Protein AF-A0A672PHJ3-F1 (afdb_monomer_lite)

Foldseek 3Di:
DVVVVVVVVVVVVVVVVVVVVVVVVVVVVLVVVLVVDDPVVNVVCVPPVVVVVCVVPPDPDPPDPPFDDDDDDFAKDKDWDDDPPDDIDIDIDGADVPDDDGDDDDD

Organism: Sinocyclocheilus grahami (NCBI:txid75366)

pLDDT: mean 78.64, std 16.22, range [41.78, 96.94]

Secondary structure (DSSP, 8-state):
-HHHHHHHHHHHHHHHHHHHHHHHHHHHHHHHHHHHS-HHHHHHIIIIIHHHHHTTS------S--PPP----SEEEEEEE--TTS--EEEEEEE-TT---------

Sequence (107 aa):
NFDIFHSDLDHAFSKIVEYMSETTRQCKKFYETMNLAQPSEREHICCYHSQQMLRTADQKQNVKSEDFLTDVSPGTYSITAAMQDTKPQSKTVCINVGESMSLAFKL

Structure (mmCIF, N/CA/C/O backbone):
data_AF-A0A672PHJ3-F1
#
_entry.id   AF-A0A672PHJ3-F1
#
loop_
_atom_site.group_PDB
_atom_site.id
_atom_site.type_symbol
_atom_site.label_atom_id
_atom_site.label_alt_id
_atom_site.label_comp_id
_atom_site.label_asym_id
_atom_site.label_entity_id
_atom_site.label_seq_id
_atom_site.pdbx_PDB_ins_code
_atom_site.Cartn_x
_atom_site.Cartn_y
_atom_site.Cartn_z
_atom_site.occupancy
_atom_site.B_iso_or_equiv
_atom_site.auth_seq_id
_atom_site.auth_comp_id
_atom_site.auth_asym_id
_atom_site.auth_atom_id
_atom_site.pdbx_PDB_model_num
ATOM 1 N N . ASN A 1 1 ? 20.599 -6.426 -43.627 1.00 54.47 1 ASN A N 1
ATOM 2 C CA . ASN A 1 1 ? 20.574 -6.984 -42.256 1.00 54.47 1 ASN A CA 1
ATOM 3 C C . ASN A 1 1 ? 21.006 -5.940 -41.216 1.00 54.47 1 ASN A C 1
ATOM 5 O O . ASN A 1 1 ? 20.327 -5.812 -40.218 1.00 54.47 1 ASN A O 1
ATOM 9 N N . PHE A 1 2 ? 22.025 -5.106 -41.480 1.00 57.69 2 PHE A N 1
ATOM 10 C CA . PHE A 1 2 ? 22.453 -3.999 -40.590 1.00 57.69 2 PHE A CA 1
ATOM 11 C C . PHE A 1 2 ? 21.386 -2.905 -40.333 1.00 57.69 2 PHE A C 1
ATOM 13 O O . PHE A 1 2 ? 21.311 -2.351 -39.244 1.00 57.69 2 PHE A O 1
ATOM 20 N N . ASP A 1 3 ? 20.531 -2.641 -41.323 1.00 60.62 3 ASP A N 1
ATOM 21 C CA . ASP A 1 3 ? 19.518 -1.567 -41.316 1.00 60.62 3 ASP A CA 1
ATOM 22 C C . ASP A 1 3 ? 18.351 -1.806 -40.325 1.00 60.62 3 ASP A C 1
ATOM 24 O O . ASP A 1 3 ? 17.757 -0.884 -39.767 1.00 60.62 3 ASP A O 1
ATOM 28 N N . ILE A 1 4 ? 18.052 -3.081 -40.048 1.00 60.78 4 ILE A N 1
ATOM 29 C CA . ILE A 1 4 ? 16.944 -3.494 -39.170 1.00 60.78 4 ILE A CA 1
ATOM 30 C C . ILE A 1 4 ? 17.322 -3.295 -37.694 1.00 60.78 4 ILE A C 1
ATOM 32 O O . ILE A 1 4 ? 16.502 -2.837 -36.906 1.00 60.78 4 ILE A O 1
ATOM 36 N N . PHE A 1 5 ? 18.578 -3.576 -37.331 1.00 63.50 5 PHE A N 1
ATOM 37 C CA . PHE A 1 5 ? 19.083 -3.375 -35.968 1.00 63.50 5 PHE A CA 1
ATOM 38 C C . PHE A 1 5 ? 19.183 -1.894 -35.591 1.00 63.50 5 PHE A C 1
ATOM 40 O O . PHE A 1 5 ? 18.931 -1.539 -34.444 1.00 63.50 5 PHE A O 1
ATOM 47 N N . HIS A 1 6 ? 19.524 -1.027 -36.548 1.00 68.19 6 HIS A N 1
ATOM 48 C CA . HIS A 1 6 ? 19.582 0.417 -36.314 1.00 68.19 6 HIS A CA 1
ATOM 49 C C . HIS A 1 6 ? 18.185 1.003 -36.073 1.00 68.19 6 HIS A C 1
ATOM 51 O O . HIS A 1 6 ? 17.991 1.777 -35.142 1.00 68.19 6 HIS A O 1
ATOM 57 N N . SER A 1 7 ? 17.200 0.544 -36.851 1.00 72.62 7 SER A N 1
ATOM 58 C CA . SER A 1 7 ? 15.798 0.948 -36.703 1.00 72.62 7 SER A CA 1
ATOM 59 C C . SER A 1 7 ? 15.199 0.534 -35.349 1.00 72.62 7 SER A C 1
ATOM 61 O O . SER A 1 7 ? 14.422 1.283 -34.762 1.00 72.62 7 SER A O 1
ATOM 63 N N . ASP A 1 8 ? 15.573 -0.641 -34.836 1.00 84.12 8 ASP A N 1
ATOM 64 C CA . ASP A 1 8 ? 15.139 -1.136 -33.521 1.00 84.12 8 ASP A CA 1
ATOM 65 C C . ASP A 1 8 ? 15.769 -0.337 -32.366 1.00 84.12 8 ASP A C 1
ATOM 67 O O . ASP A 1 8 ? 15.095 0.062 -31.415 1.00 84.12 8 ASP A O 1
ATOM 71 N N . LEU A 1 9 ? 17.058 -0.009 -32.492 1.00 88.75 9 LEU A N 1
ATOM 72 C CA . LEU A 1 9 ? 17.787 0.810 -31.526 1.00 88.75 9 LEU A CA 1
ATOM 73 C C . LEU A 1 9 ? 17.231 2.244 -31.456 1.00 88.75 9 LEU A C 1
ATOM 75 O O . LEU A 1 9 ? 16.968 2.759 -30.368 1.00 88.75 9 LEU A O 1
ATOM 79 N N . ASP A 1 10 ? 16.995 2.871 -32.610 1.00 90.00 10 ASP A N 1
ATOM 80 C CA . ASP A 1 10 ? 16.411 4.214 -32.698 1.00 90.00 10 ASP A CA 1
ATOM 81 C C . ASP A 1 10 ? 14.970 4.240 -32.164 1.00 90.00 10 ASP A C 1
ATOM 83 O O . ASP A 1 10 ? 14.555 5.205 -31.507 1.00 90.00 10 ASP A O 1
ATOM 87 N N . HIS A 1 11 ? 14.210 3.158 -32.366 1.00 86.62 11 HIS A N 1
ATOM 88 C CA . HIS A 1 11 ? 12.890 2.992 -31.762 1.00 86.62 11 HIS A CA 1
ATOM 89 C C . HIS A 1 11 ? 12.972 2.896 -30.232 1.00 86.62 11 HIS A C 1
ATOM 91 O O . HIS A 1 11 ? 12.228 3.591 -29.533 1.00 86.62 11 HIS A O 1
ATOM 97 N N . ALA A 1 12 ? 13.901 2.098 -29.700 1.00 90.56 12 ALA A N 1
ATOM 98 C CA . ALA A 1 12 ? 14.115 1.964 -28.262 1.00 90.56 12 ALA A CA 1
ATOM 99 C C . ALA A 1 12 ? 14.511 3.301 -27.614 1.00 90.56 12 ALA A C 1
ATOM 101 O O . ALA A 1 12 ? 13.930 3.692 -26.598 1.00 90.56 12 ALA A O 1
ATOM 102 N N . PHE A 1 13 ? 15.429 4.056 -28.224 1.00 93.25 13 PHE A N 1
ATOM 103 C CA . PHE A 1 13 ? 15.788 5.390 -27.739 1.00 93.25 13 PHE A CA 1
ATOM 104 C C . PHE A 1 13 ? 14.619 6.369 -27.813 1.00 93.25 13 PHE A C 1
ATOM 106 O O . PHE A 1 13 ? 14.388 7.108 -26.855 1.00 93.25 13 PHE A O 1
ATOM 113 N N . SER A 1 14 ? 13.833 6.333 -28.892 1.00 93.69 14 SER A N 1
ATOM 114 C CA . SER A 1 14 ? 12.622 7.152 -29.013 1.00 93.69 14 SER A CA 1
ATOM 115 C C . SER A 1 14 ? 11.623 6.848 -27.893 1.00 93.69 14 SER A C 1
ATOM 117 O O . SER A 1 14 ? 11.069 7.773 -27.300 1.00 93.69 14 SER A O 1
ATOM 119 N N . LYS A 1 15 ? 11.444 5.568 -27.535 1.00 93.19 15 LYS A N 1
ATOM 120 C CA . LYS A 1 15 ? 10.610 5.158 -26.397 1.00 93.19 15 LYS A CA 1
ATOM 121 C C . LYS A 1 15 ? 11.144 5.652 -25.062 1.00 93.19 15 LYS A C 1
ATOM 123 O O . LYS A 1 15 ? 10.366 6.143 -24.250 1.00 93.19 15 LYS A O 1
ATOM 128 N N . ILE A 1 16 ? 12.451 5.575 -24.830 1.00 94.00 16 ILE A N 1
ATOM 129 C CA . ILE A 1 16 ? 13.054 6.104 -23.600 1.00 94.00 16 ILE A CA 1
ATOM 130 C C . ILE A 1 16 ? 12.821 7.615 -23.507 1.00 94.00 16 ILE A C 1
ATOM 132 O O . ILE A 1 16 ? 12.378 8.093 -22.466 1.00 94.00 16 ILE A O 1
ATOM 136 N N . VAL A 1 17 ? 13.050 8.364 -24.588 1.00 95.81 17 VAL A N 1
ATOM 137 C CA . VAL A 1 17 ? 12.809 9.816 -24.624 1.00 95.81 17 VAL A CA 1
ATOM 138 C C . VAL A 1 17 ? 11.335 10.138 -24.367 1.00 95.81 17 VAL A C 1
ATOM 140 O O . VAL A 1 17 ? 11.040 11.026 -23.565 1.00 95.81 17 VAL A O 1
ATOM 143 N N . GLU A 1 18 ? 10.411 9.389 -24.974 1.00 93.94 18 GLU A N 1
ATOM 144 C CA . GLU A 1 18 ? 8.970 9.498 -24.724 1.00 93.94 18 GLU A CA 1
ATOM 145 C C . GLU A 1 18 ? 8.658 9.295 -23.230 1.00 93.94 18 GLU A C 1
ATOM 147 O O . GLU A 1 18 ? 8.072 10.178 -22.599 1.00 93.94 18 GLU A O 1
ATOM 152 N N . TYR A 1 19 ? 9.146 8.211 -22.621 1.00 93.00 19 TYR A N 1
ATOM 153 C CA . TYR A 1 19 ? 8.958 7.944 -21.192 1.00 93.00 19 TYR A CA 1
ATOM 154 C C . TYR A 1 19 ? 9.569 9.019 -20.291 1.00 93.00 19 TYR A C 1
ATOM 156 O O . TYR A 1 19 ? 8.935 9.440 -19.321 1.00 93.00 19 TYR A O 1
ATOM 164 N N . MET A 1 20 ? 10.779 9.493 -20.594 1.00 92.94 20 MET A N 1
ATOM 165 C CA . MET A 1 20 ? 11.431 10.547 -19.814 1.00 92.94 20 MET A CA 1
ATOM 166 C C . MET A 1 20 ? 10.673 11.872 -19.916 1.00 92.94 20 MET A C 1
ATOM 168 O O . MET A 1 20 ? 10.523 12.574 -18.912 1.00 92.94 20 MET A O 1
ATOM 172 N N . SER A 1 21 ? 10.150 12.200 -21.100 1.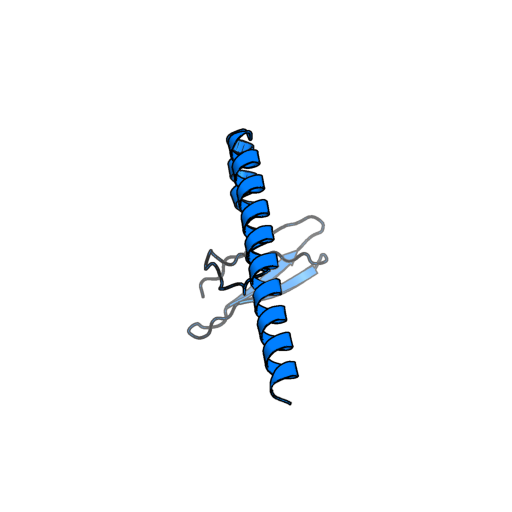00 94.44 21 SER A N 1
ATOM 173 C CA . SER A 1 21 ? 9.341 13.402 -21.314 1.00 94.44 21 SER A CA 1
ATOM 174 C C . SER A 1 21 ? 8.026 13.344 -20.532 1.00 94.44 21 SER A C 1
ATOM 176 O O . SER A 1 21 ? 7.685 14.294 -19.821 1.00 94.44 21 SER A O 1
ATOM 178 N N . GLU A 1 22 ? 7.341 12.200 -20.566 1.00 91.31 22 GLU A N 1
ATOM 179 C CA . GLU A 1 22 ? 6.091 11.993 -19.843 1.00 91.31 22 GLU A CA 1
ATOM 180 C C . GLU A 1 22 ? 6.325 12.022 -18.330 1.00 91.31 22 GLU A C 1
ATOM 182 O O . GLU A 1 22 ? 5.625 12.727 -17.605 1.00 91.31 22 GLU A O 1
ATOM 187 N N . THR A 1 23 ? 7.379 11.358 -17.852 1.00 87.06 23 THR A N 1
ATOM 188 C CA . THR A 1 23 ? 7.760 11.366 -16.432 1.00 87.06 23 THR A CA 1
ATOM 189 C C . THR A 1 23 ? 8.055 12.786 -15.951 1.00 87.06 23 THR A C 1
ATOM 191 O O . THR A 1 23 ? 7.541 13.217 -14.920 1.00 87.06 23 THR A O 1
ATOM 194 N N . THR A 1 24 ? 8.814 13.564 -16.730 1.00 90.94 24 THR A N 1
ATOM 195 C CA . THR A 1 24 ? 9.138 14.962 -16.396 1.00 90.94 24 THR A CA 1
ATOM 196 C C . THR A 1 24 ? 7.876 15.821 -16.304 1.00 90.94 24 THR A C 1
ATOM 198 O O . THR A 1 24 ? 7.724 16.620 -15.375 1.00 90.94 24 THR A O 1
ATOM 201 N N . ARG A 1 25 ? 6.935 15.633 -17.238 1.00 90.12 25 ARG A N 1
ATOM 202 C CA . ARG A 1 25 ? 5.651 16.341 -17.261 1.00 90.12 25 ARG A CA 1
ATOM 203 C C . ARG A 1 25 ? 4.803 16.026 -16.030 1.00 90.12 25 ARG A C 1
ATOM 205 O O . ARG A 1 25 ? 4.241 16.944 -15.432 1.00 90.12 25 ARG A O 1
ATOM 212 N N . GLN A 1 26 ? 4.738 14.757 -15.633 1.00 86.19 26 GLN A N 1
ATOM 213 C CA . GLN A 1 26 ? 3.989 14.337 -14.448 1.00 86.19 26 GLN A CA 1
ATOM 214 C C . GLN A 1 26 ? 4.612 14.881 -13.158 1.00 86.19 26 GLN A C 1
ATOM 216 O O . GLN A 1 26 ? 3.891 15.426 -12.320 1.00 86.19 26 GLN A O 1
ATOM 221 N N . CYS A 1 27 ? 5.944 14.848 -13.033 1.00 82.81 27 CYS A N 1
ATOM 222 C CA . CYS A 1 27 ? 6.648 15.459 -11.903 1.00 82.81 27 CYS A CA 1
ATOM 223 C C . CYS A 1 27 ? 6.337 16.956 -11.7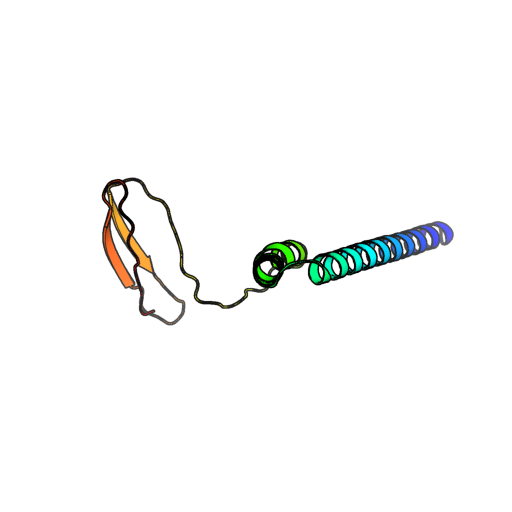89 1.00 82.81 27 CYS A C 1
ATOM 225 O O . CYS A 1 27 ? 5.980 17.437 -10.715 1.00 82.81 27 CYS A O 1
ATOM 227 N N . LYS A 1 28 ? 6.409 17.697 -12.903 1.00 86.75 28 LYS A N 1
ATOM 228 C CA . LYS A 1 28 ? 6.088 19.130 -12.925 1.00 86.75 28 LYS A CA 1
ATOM 229 C C . LYS A 1 28 ? 4.661 19.399 -12.436 1.00 86.75 28 LYS A C 1
ATOM 231 O O . LYS A 1 28 ? 4.469 20.218 -11.540 1.00 86.75 28 LYS A O 1
ATOM 236 N N . LYS A 1 29 ? 3.680 18.660 -12.962 1.00 83.56 29 LYS A N 1
ATOM 237 C CA . LYS A 1 29 ? 2.269 18.785 -12.570 1.00 83.56 29 LYS A CA 1
ATOM 238 C C . LYS A 1 29 ? 2.057 18.515 -11.076 1.00 83.56 29 LYS A C 1
ATOM 240 O O . LYS A 1 29 ? 1.292 19.227 -10.425 1.00 83.56 29 LYS A O 1
ATOM 245 N N . PHE A 1 30 ? 2.739 17.511 -10.526 1.00 81.81 30 PHE A N 1
ATOM 246 C CA . PHE A 1 30 ? 2.672 17.187 -9.102 1.00 81.81 30 PHE A CA 1
ATOM 247 C C . PHE A 1 30 ? 3.151 18.356 -8.231 1.00 81.81 30 PHE A C 1
ATOM 249 O O . PHE A 1 30 ? 2.422 18.792 -7.341 1.00 81.81 30 PHE A O 1
ATOM 256 N N . TYR A 1 31 ? 4.325 18.921 -8.523 1.00 77.62 31 TYR A N 1
ATOM 257 C CA . TYR A 1 31 ? 4.878 20.030 -7.737 1.00 77.62 31 TYR A CA 1
ATOM 258 C C . TYR A 1 31 ? 4.087 21.335 -7.881 1.00 77.62 31 TYR A C 1
ATOM 260 O O . TYR A 1 31 ? 3.913 22.054 -6.897 1.00 77.62 31 TYR A O 1
ATOM 268 N N . GLU A 1 32 ? 3.563 21.631 -9.072 1.00 80.06 32 GLU A N 1
ATOM 269 C CA . GLU A 1 32 ? 2.673 22.781 -9.282 1.00 80.06 32 GLU A CA 1
ATOM 270 C C . GLU A 1 32 ? 1.397 22.659 -8.439 1.00 80.06 32 GLU A C 1
ATOM 272 O O . GLU A 1 32 ? 1.002 23.610 -7.765 1.00 80.06 32 GLU A O 1
ATOM 277 N N . THR A 1 33 ? 0.801 21.466 -8.400 1.00 73.38 33 THR A N 1
ATOM 278 C CA . THR A 1 33 ? -0.396 21.194 -7.590 1.00 73.38 33 THR A CA 1
ATOM 279 C C . THR A 1 33 ? -0.082 21.237 -6.089 1.00 73.38 33 THR A C 1
ATOM 281 O O . THR A 1 33 ? -0.857 21.778 -5.304 1.00 73.38 33 THR A O 1
ATOM 284 N N . MET A 1 34 ? 1.088 20.736 -5.680 1.00 66.38 34 MET A N 1
ATOM 285 C CA . MET A 1 34 ? 1.545 20.747 -4.286 1.00 66.38 34 MET A CA 1
ATOM 286 C C . MET A 1 34 ? 1.783 22.170 -3.755 1.00 66.38 34 MET A C 1
ATOM 288 O O . MET A 1 34 ? 1.498 22.451 -2.590 1.00 66.38 34 MET A O 1
ATOM 292 N N . ASN A 1 35 ? 2.260 23.088 -4.603 1.00 64.69 35 ASN A N 1
ATOM 293 C CA . ASN A 1 35 ? 2.464 24.488 -4.223 1.00 64.69 35 ASN A CA 1
ATOM 294 C C . ASN A 1 35 ? 1.149 25.230 -3.937 1.00 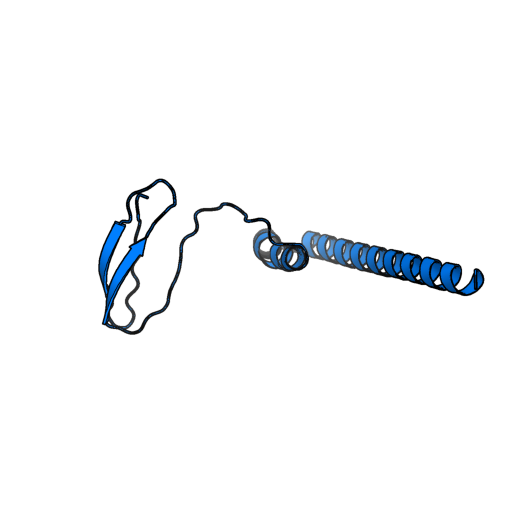64.69 35 ASN A C 1
ATOM 296 O O . ASN A 1 35 ? 1.139 26.133 -3.100 1.00 64.69 35 ASN A O 1
ATOM 300 N N . LEU A 1 36 ? 0.047 24.831 -4.575 1.00 70.81 36 LEU A N 1
ATOM 301 C CA . LEU A 1 36 ? -1.278 25.437 -4.395 1.00 70.81 36 LEU A CA 1
ATOM 302 C C . LEU A 1 36 ? -2.084 24.826 -3.235 1.00 70.81 36 LEU A C 1
ATOM 304 O O . LEU A 1 36 ? -3.065 25.423 -2.801 1.00 70.81 36 LEU A O 1
ATOM 308 N N . ALA A 1 37 ? -1.672 23.662 -2.727 1.00 65.25 37 ALA A N 1
ATOM 309 C CA . ALA A 1 37 ? -2.372 22.936 -1.669 1.00 65.25 37 ALA A CA 1
ATOM 310 C C . ALA A 1 37 ? -2.108 23.524 -0.270 1.00 65.25 37 ALA A C 1
ATOM 312 O O . ALA A 1 37 ? -0.999 23.994 0.018 1.00 65.25 37 ALA A O 1
ATOM 313 N N . GLN A 1 38 ? -3.108 23.456 0.616 1.00 69.69 38 GLN A N 1
ATOM 314 C CA . GLN A 1 38 ? -2.976 23.860 2.019 1.00 69.69 38 GLN A CA 1
ATOM 315 C C . GLN A 1 38 ? -2.023 22.926 2.793 1.00 69.69 38 GLN A C 1
ATOM 317 O O . GLN A 1 38 ? -1.802 21.788 2.378 1.00 69.69 38 GLN A O 1
ATOM 322 N N . PRO A 1 39 ? -1.451 23.353 3.937 1.00 66.88 39 PRO A N 1
ATOM 323 C CA . PRO A 1 39 ? -0.470 22.555 4.682 1.00 66.88 39 PRO A CA 1
ATOM 324 C C . PRO A 1 39 ? -0.945 21.139 5.052 1.00 66.88 39 PRO A C 1
ATOM 326 O O . PRO A 1 39 ? -0.182 20.188 4.911 1.00 66.88 39 PRO A O 1
ATOM 329 N N . SER A 1 40 ? -2.214 20.983 5.444 1.00 68.19 40 SER A N 1
ATOM 330 C CA . SER A 1 40 ? -2.824 19.681 5.756 1.00 68.19 40 SER A CA 1
ATOM 331 C C . SER A 1 40 ? -2.986 18.784 4.522 1.00 68.19 40 SER A C 1
ATOM 333 O O . SER A 1 40 ? -2.813 17.568 4.593 1.00 68.19 40 SER A O 1
ATOM 335 N N . GLU A 1 41 ? -3.271 19.376 3.364 1.00 67.06 41 GLU A N 1
ATOM 336 C CA . GLU A 1 41 ? -3.387 18.666 2.089 1.00 67.06 41 GLU A CA 1
ATOM 337 C C . GLU A 1 41 ? -2.008 18.249 1.565 1.00 67.06 41 GLU A C 1
ATOM 339 O O . GLU A 1 41 ? -1.867 17.170 0.994 1.00 67.06 41 GLU A O 1
ATOM 344 N N . ARG A 1 42 ? -0.960 19.045 1.817 1.00 67.00 42 ARG A N 1
ATOM 345 C CA . ARG A 1 42 ? 0.425 18.702 1.453 1.00 67.00 42 ARG A CA 1
ATOM 346 C C . ARG A 1 42 ? 0.919 17.454 2.179 1.00 67.00 42 ARG A C 1
ATOM 348 O O . ARG A 1 42 ? 1.561 16.615 1.548 1.00 67.00 42 ARG A O 1
ATOM 355 N N . GLU A 1 43 ? 0.609 17.307 3.467 1.00 68.25 43 GLU A N 1
ATOM 356 C CA . GLU A 1 43 ? 0.952 16.103 4.238 1.00 68.25 43 GLU A CA 1
ATOM 357 C C . GLU A 1 43 ? 0.224 14.864 3.705 1.00 68.25 43 GLU A C 1
ATOM 359 O O . GLU A 1 43 ? 0.847 13.815 3.521 1.00 68.25 43 GLU A O 1
ATOM 364 N N . HIS A 1 44 ? -1.062 14.994 3.365 1.00 71.56 44 HIS A N 1
ATOM 365 C CA . HIS A 1 44 ? -1.843 13.920 2.752 1.00 71.56 44 HIS A CA 1
ATOM 366 C C . HIS A 1 44 ? -1.290 13.522 1.372 1.00 71.56 44 HIS A C 1
ATOM 368 O O . HIS A 1 44 ? -1.031 12.346 1.109 1.00 71.56 44 HIS A O 1
ATOM 374 N N . ILE A 1 45 ? -1.034 14.500 0.502 1.00 67.38 45 ILE A N 1
ATOM 375 C CA . ILE A 1 45 ? -0.511 14.268 -0.848 1.00 67.38 45 ILE A CA 1
ATOM 376 C C . ILE A 1 45 ? 0.876 13.619 -0.791 1.00 67.38 45 ILE A C 1
ATOM 378 O O . ILE A 1 45 ? 1.141 12.650 -1.507 1.00 67.38 45 ILE A O 1
ATOM 382 N N . CYS A 1 46 ? 1.750 14.101 0.095 1.00 68.38 46 CYS A N 1
ATOM 383 C CA . CYS A 1 46 ? 3.075 13.527 0.282 1.00 68.38 46 CYS A CA 1
ATOM 384 C C . CYS A 1 46 ? 2.994 12.090 0.808 1.00 68.38 46 CYS A C 1
ATOM 386 O O . CYS A 1 46 ? 3.657 11.218 0.267 1.00 68.38 46 CYS A O 1
ATOM 388 N N . CYS A 1 47 ? 2.163 11.784 1.803 1.00 66.56 47 CYS A N 1
ATOM 389 C CA . CYS A 1 47 ? 2.140 10.435 2.375 1.00 66.56 47 CYS A CA 1
ATOM 390 C C . CYS A 1 47 ? 1.495 9.390 1.452 1.00 66.56 47 CYS A C 1
ATOM 392 O O . CYS A 1 47 ? 1.983 8.261 1.376 1.00 66.56 47 CYS A O 1
ATOM 394 N N . TYR A 1 48 ? 0.426 9.756 0.742 1.00 63.06 48 TYR A N 1
ATOM 395 C CA . TYR A 1 48 ? -0.424 8.785 0.046 1.00 63.06 48 TYR A CA 1
ATOM 396 C C . TYR A 1 48 ? -0.235 8.783 -1.475 1.00 63.06 48 TYR A C 1
ATOM 398 O O . TYR A 1 48 ? -0.191 7.712 -2.082 1.00 63.06 48 TYR A O 1
ATOM 406 N N . HIS A 1 49 ? -0.033 9.944 -2.106 1.00 65.62 49 HIS A N 1
ATOM 407 C CA . HIS A 1 49 ? 0.143 10.009 -3.562 1.00 65.62 49 HIS A CA 1
ATOM 408 C C . HIS A 1 49 ? 1.601 9.834 -4.002 1.00 65.62 49 HIS A C 1
ATOM 410 O O . HIS A 1 49 ? 1.843 9.255 -5.061 1.00 65.62 49 HIS A O 1
ATOM 416 N N . SER A 1 50 ? 2.590 10.227 -3.186 1.00 62.34 50 SER A N 1
ATOM 417 C CA . SER A 1 50 ? 3.993 9.895 -3.493 1.00 62.34 50 SER A CA 1
ATOM 418 C C . SER A 1 50 ? 4.267 8.388 -3.362 1.00 62.34 50 SER A C 1
ATOM 420 O O . SER A 1 50 ? 4.995 7.819 -4.176 1.00 62.34 50 SER A O 1
ATOM 422 N N . GLN A 1 51 ? 3.595 7.702 -2.424 1.00 57.38 51 GLN A N 1
ATOM 423 C CA . GLN A 1 51 ? 3.616 6.239 -2.352 1.00 57.38 51 GLN A CA 1
ATOM 424 C C . GLN A 1 51 ? 3.054 5.600 -3.620 1.00 57.38 51 GLN A C 1
ATOM 426 O O . GLN A 1 51 ? 3.615 4.611 -4.075 1.00 57.38 51 GLN A O 1
ATOM 431 N N . GLN A 1 52 ? 1.991 6.158 -4.203 1.00 56.44 52 GLN A N 1
ATOM 432 C CA . GLN A 1 52 ? 1.355 5.628 -5.411 1.00 56.44 52 GLN A CA 1
ATOM 433 C C . GLN A 1 52 ? 2.287 5.673 -6.639 1.00 56.44 52 GLN A C 1
ATOM 435 O O . GLN A 1 52 ? 2.229 4.775 -7.474 1.00 56.44 52 GLN A O 1
ATOM 440 N N . MET A 1 53 ? 3.200 6.651 -6.708 1.00 51.91 53 MET A N 1
ATOM 441 C CA . MET A 1 53 ? 4.230 6.753 -7.759 1.00 51.91 53 MET A CA 1
ATOM 442 C C . MET A 1 53 ? 5.420 5.802 -7.532 1.00 51.91 53 MET A C 1
ATOM 444 O O . MET A 1 53 ? 6.054 5.357 -8.486 1.00 51.91 53 MET A O 1
ATOM 448 N N . LEU A 1 54 ? 5.716 5.454 -6.275 1.00 51.84 54 LEU A N 1
ATOM 449 C CA . LEU A 1 54 ? 6.772 4.498 -5.918 1.00 51.84 54 LEU A CA 1
ATOM 450 C C . LEU A 1 54 ? 6.342 3.032 -6.089 1.00 51.84 54 LEU A C 1
ATOM 452 O O . LEU A 1 54 ? 7.197 2.158 -6.117 1.00 51.84 54 LEU A O 1
ATOM 456 N N . ARG A 1 55 ? 5.044 2.726 -6.246 1.00 50.69 55 ARG A N 1
ATOM 457 C CA . ARG A 1 55 ? 4.572 1.340 -6.470 1.00 50.69 55 ARG A CA 1
ATOM 458 C C . ARG A 1 55 ? 4.918 0.770 -7.850 1.00 50.69 55 ARG A C 1
ATOM 460 O O . ARG A 1 55 ? 4.803 -0.435 -8.031 1.00 50.69 55 ARG A O 1
ATOM 467 N N . THR A 1 56 ? 5.357 1.596 -8.801 1.00 50.25 56 THR A N 1
ATOM 468 C CA . THR A 1 56 ? 5.835 1.151 -10.126 1.00 50.25 56 THR A CA 1
ATOM 469 C C . THR A 1 56 ? 7.326 0.815 -10.175 1.00 50.25 56 THR A C 1
ATOM 471 O O . THR A 1 56 ? 7.772 0.227 -11.155 1.00 50.25 56 THR A O 1
ATOM 474 N N . ALA A 1 57 ? 8.097 1.145 -9.137 1.00 46.41 57 ALA A N 1
ATOM 475 C CA . ALA A 1 57 ? 9.495 0.756 -9.012 1.00 46.41 57 ALA A CA 1
ATOM 476 C C . ALA A 1 57 ? 9.641 -0.077 -7.738 1.00 46.41 57 ALA A C 1
ATOM 478 O O . ALA A 1 57 ? 9.557 0.470 -6.645 1.00 46.41 57 ALA A O 1
ATOM 479 N N . ASP A 1 58 ? 9.787 -1.392 -7.920 1.00 49.00 58 ASP A N 1
ATOM 480 C CA . ASP A 1 58 ? 10.250 -2.392 -6.952 1.00 49.00 58 ASP A CA 1
ATOM 481 C C . ASP A 1 58 ? 10.291 -1.907 -5.494 1.00 49.00 58 ASP A C 1
ATOM 483 O O . ASP A 1 58 ? 11.214 -1.209 -5.056 1.00 49.00 58 ASP A O 1
ATOM 487 N N . GLN A 1 59 ? 9.239 -2.244 -4.747 1.00 43.25 59 GLN A N 1
ATOM 488 C CA . GLN A 1 59 ? 9.048 -1.818 -3.370 1.00 43.25 59 GLN A CA 1
ATOM 489 C C . GLN A 1 59 ? 10.127 -2.430 -2.468 1.00 43.25 59 GLN A C 1
ATOM 491 O O . GLN A 1 59 ? 9.929 -3.453 -1.814 1.00 43.25 59 GLN A O 1
ATOM 496 N N . LYS A 1 60 ? 11.265 -1.744 -2.372 1.00 43.75 60 LYS A N 1
ATOM 497 C CA . LYS A 1 60 ? 12.223 -1.939 -1.293 1.00 43.75 60 LYS A CA 1
ATOM 498 C C . LYS A 1 60 ? 11.582 -1.417 -0.009 1.00 43.75 60 LYS A C 1
ATOM 500 O O . LYS A 1 60 ? 11.278 -0.232 0.125 1.00 43.75 60 LYS A O 1
ATOM 505 N N . GLN A 1 61 ? 11.322 -2.363 0.885 1.00 45.78 61 GLN A N 1
ATOM 506 C CA . GLN A 1 61 ? 10.691 -2.226 2.191 1.00 45.78 61 GLN A CA 1
ATOM 507 C C . GLN A 1 61 ? 11.126 -0.950 2.926 1.00 45.78 61 GLN A C 1
ATOM 509 O O . GLN A 1 61 ? 12.301 -0.749 3.237 1.00 45.78 61 GLN A O 1
ATOM 514 N N . ASN A 1 62 ? 10.149 -0.097 3.232 1.00 41.78 62 ASN A N 1
ATOM 515 C CA . ASN A 1 62 ? 10.301 0.926 4.253 1.00 41.78 62 ASN A CA 1
ATOM 516 C C . ASN A 1 62 ? 10.089 0.223 5.595 1.00 41.78 62 ASN A C 1
ATOM 518 O O . ASN A 1 62 ? 8.955 -0.090 5.950 1.00 41.78 62 ASN A O 1
ATOM 522 N N . VAL A 1 63 ? 11.190 -0.079 6.283 1.00 48.72 63 VAL A N 1
ATOM 523 C CA . VAL A 1 63 ? 11.207 -0.636 7.639 1.00 48.72 63 VAL A CA 1
ATOM 524 C C . VAL A 1 63 ? 10.657 0.426 8.597 1.00 48.72 63 VAL A C 1
ATOM 526 O O . VAL A 1 63 ? 11.391 1.200 9.206 1.00 48.72 63 VAL A O 1
ATOM 529 N N . LYS A 1 64 ? 9.332 0.496 8.685 1.00 47.97 64 LYS A N 1
ATOM 530 C CA . LYS A 1 64 ? 8.573 1.139 9.756 1.00 47.97 64 LYS A CA 1
ATOM 531 C C . LYS A 1 64 ? 7.730 0.035 10.368 1.00 47.97 64 LYS A C 1
ATOM 533 O O . LYS A 1 64 ? 7.088 -0.677 9.607 1.00 47.97 64 LYS A O 1
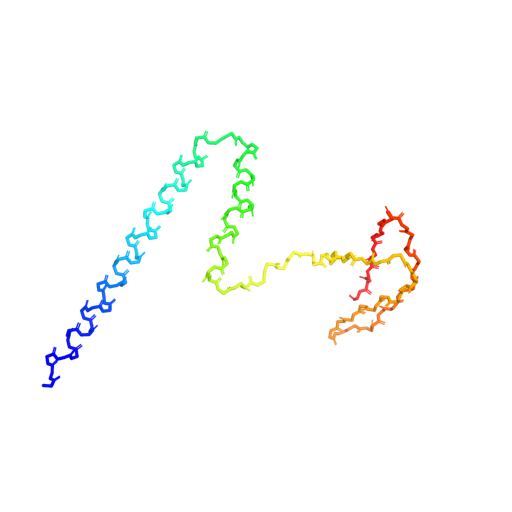ATOM 538 N N . SER A 1 65 ? 7.817 -0.112 11.693 1.00 56.00 65 SER A N 1
ATOM 539 C CA . SER A 1 65 ? 7.053 -1.044 12.541 1.00 56.00 65 SER A CA 1
ATOM 540 C C . SER A 1 65 ? 5.861 -1.668 11.812 1.00 56.00 65 SER A C 1
ATOM 542 O O . SER A 1 65 ? 4.859 -0.993 11.571 1.00 56.00 65 SER A O 1
ATOM 544 N N . GLU A 1 66 ? 6.018 -2.921 11.391 1.00 64.56 66 GLU A N 1
ATOM 545 C CA . GLU A 1 66 ? 4.990 -3.648 10.655 1.00 64.56 66 GLU A CA 1
ATOM 546 C C . GLU A 1 66 ? 3.873 -4.027 11.632 1.00 64.56 66 GLU A C 1
ATOM 548 O O . GLU A 1 66 ? 3.865 -5.109 12.214 1.00 64.56 66 GLU A O 1
ATOM 553 N N . ASP A 1 67 ? 2.950 -3.098 11.865 1.00 79.25 67 ASP A N 1
ATOM 554 C CA . ASP A 1 67 ? 1.695 -3.408 12.532 1.00 79.25 67 ASP A CA 1
ATOM 555 C C . ASP A 1 67 ? 0.791 -4.125 11.520 1.00 79.25 67 ASP A C 1
ATOM 557 O O . ASP A 1 67 ? 0.474 -3.596 10.452 1.00 79.25 67 ASP A O 1
ATOM 561 N N . PHE A 1 68 ? 0.380 -5.349 11.849 1.00 84.38 68 PHE A N 1
ATOM 562 C CA . PHE A 1 68 ? -0.527 -6.144 11.024 1.00 84.38 68 PHE A CA 1
ATOM 563 C C . PHE A 1 68 ? -1.966 -5.952 11.506 1.00 84.38 68 PHE A C 1
ATOM 565 O O . PHE A 1 68 ? -2.286 -6.264 12.654 1.00 84.38 68 PHE A O 1
ATOM 572 N N . LEU A 1 69 ? -2.843 -5.472 10.621 1.00 87.44 69 LEU A N 1
ATOM 573 C CA . LEU A 1 69 ? -4.287 -5.431 10.855 1.00 87.44 69 LEU A CA 1
ATOM 574 C C . LEU A 1 69 ? -4.952 -6.606 10.132 1.00 87.44 69 LEU A C 1
ATOM 576 O O . LEU A 1 69 ? -4.642 -6.889 8.974 1.00 87.44 69 LEU A O 1
ATOM 580 N N . THR A 1 70 ? -5.857 -7.312 10.802 1.00 85.81 70 THR A N 1
ATOM 581 C CA . THR A 1 70 ? -6.605 -8.423 10.200 1.00 85.81 70 THR A CA 1
ATOM 582 C C . THR A 1 70 ? -8.034 -8.422 10.714 1.00 85.81 70 THR A C 1
ATOM 584 O O . THR A 1 70 ? -8.255 -8.542 11.918 1.00 85.81 70 THR A O 1
ATOM 587 N N . ASP A 1 71 ? -8.990 -8.334 9.791 1.00 92.44 71 ASP A N 1
ATOM 588 C CA . ASP A 1 71 ? -10.409 -8.486 10.094 1.00 92.44 71 ASP A CA 1
ATOM 589 C C . ASP A 1 71 ? -10.768 -9.969 10.153 1.00 92.44 71 ASP A C 1
ATOM 591 O O . ASP A 1 71 ? -10.477 -10.743 9.237 1.00 92.44 71 ASP A O 1
ATOM 595 N N . VAL A 1 72 ? -11.418 -10.369 11.240 1.00 91.31 72 VAL A N 1
ATOM 596 C CA . VAL A 1 72 ? -11.850 -11.747 11.464 1.00 91.31 72 VAL A CA 1
ATOM 597 C C . VAL A 1 72 ? -13.300 -11.780 11.920 1.00 91.31 72 VAL A C 1
ATOM 599 O O . VAL A 1 72 ? -13.835 -10.810 12.456 1.00 91.31 72 VAL A O 1
ATOM 602 N N . SER A 1 73 ? -13.954 -12.918 11.701 1.00 95.12 73 SER A N 1
ATOM 603 C CA . SER A 1 73 ? -15.261 -13.163 12.308 1.00 95.12 73 SER A CA 1
ATOM 604 C C . SER A 1 73 ? -15.131 -13.268 13.836 1.00 95.12 73 SER A C 1
ATOM 606 O O . SER A 1 73 ? -14.051 -13.563 14.339 1.00 95.12 73 SER A O 1
ATOM 608 N N . PRO A 1 74 ? -16.210 -13.056 14.602 1.00 96.12 74 PRO A N 1
ATOM 609 C CA . PRO A 1 74 ? -16.182 -13.287 16.041 1.00 96.12 74 PRO A CA 1
ATOM 610 C C . PRO A 1 74 ? -15.809 -14.740 16.360 1.00 96.12 74 PRO A C 1
ATOM 612 O O . PRO A 1 74 ? -16.327 -15.669 15.738 1.00 96.12 74 PRO A O 1
ATOM 615 N N . GLY A 1 75 ? -14.928 -14.945 17.337 1.00 94.62 75 GLY A N 1
ATOM 616 C CA . GLY A 1 75 ? -14.433 -16.275 17.683 1.00 94.62 75 GLY A CA 1
ATOM 617 C C . GLY A 1 75 ? -13.180 -16.267 18.554 1.00 94.62 75 GLY A C 1
ATOM 618 O O . GLY A 1 75 ? -12.669 -15.217 18.946 1.00 94.62 75 GLY A O 1
ATOM 619 N N . THR A 1 76 ? -12.682 -17.462 18.869 1.00 96.94 76 THR A N 1
ATOM 620 C CA . THR A 1 76 ? -11.428 -17.655 19.608 1.00 96.94 76 THR A CA 1
ATOM 621 C C . THR A 1 76 ? -10.297 -17.969 18.637 1.00 96.94 76 THR A C 1
ATOM 623 O O . THR A 1 76 ? -10.385 -18.920 17.862 1.00 96.94 76 THR A O 1
ATOM 626 N N . TYR A 1 77 ? -9.216 -17.197 18.712 1.00 94.88 77 TYR A N 1
ATOM 627 C CA . TYR A 1 77 ? -8.075 -17.275 17.803 1.00 94.88 77 TYR A CA 1
ATOM 628 C C . TYR A 1 77 ? -6.772 -17.479 18.568 1.00 94.88 77 TYR A C 1
ATOM 630 O O . TYR A 1 77 ? -6.601 -16.955 19.667 1.00 94.88 77 TYR A O 1
ATOM 638 N N . SER A 1 78 ? -5.832 -18.212 17.968 1.00 95.75 78 SER A N 1
ATOM 639 C CA . SER A 1 78 ? -4.451 -18.310 18.448 1.00 95.75 78 SER A CA 1
ATOM 640 C C . SER A 1 78 ? -3.523 -17.643 17.441 1.00 95.75 78 SER A C 1
ATOM 642 O O . SER A 1 78 ? -3.375 -18.115 16.315 1.00 95.75 78 SER A O 1
ATOM 644 N N . ILE A 1 79 ? -2.922 -16.523 17.837 1.00 94.00 79 ILE A N 1
ATOM 645 C CA . ILE A 1 79 ? -2.022 -15.736 17.000 1.00 94.00 79 ILE A CA 1
ATOM 646 C C . ILE A 1 79 ? -0.596 -16.099 17.380 1.00 94.00 79 ILE A C 1
ATOM 648 O O . ILE A 1 79 ? -0.215 -15.958 18.542 1.00 94.00 79 ILE A O 1
ATOM 652 N N . THR A 1 80 ? 0.185 -16.554 16.402 1.00 93.94 80 THR A N 1
ATOM 653 C CA . THR A 1 80 ? 1.598 -16.899 16.582 1.00 93.94 80 THR A CA 1
ATOM 654 C C . THR A 1 80 ? 2.464 -15.968 15.755 1.00 93.94 80 THR A C 1
ATOM 656 O O . THR A 1 80 ? 2.275 -15.867 14.547 1.00 93.94 80 THR A O 1
ATOM 659 N N . ALA A 1 81 ? 3.421 -15.320 16.408 1.00 92.56 81 ALA A N 1
ATOM 660 C CA . ALA A 1 81 ? 4.402 -14.457 15.775 1.00 92.56 81 ALA A CA 1
ATOM 661 C C . ALA A 1 81 ? 5.798 -15.091 15.916 1.00 92.56 81 ALA A C 1
ATOM 663 O O . ALA A 1 81 ? 6.131 -15.632 16.974 1.00 92.56 81 ALA A O 1
ATOM 664 N N . ALA A 1 82 ? 6.590 -15.080 14.844 1.00 91.62 82 ALA A N 1
ATOM 665 C CA . ALA A 1 82 ? 7.901 -15.726 14.782 1.00 91.62 82 ALA A CA 1
ATOM 666 C C . ALA A 1 82 ? 8.873 -14.903 13.926 1.00 91.62 82 ALA A C 1
ATOM 668 O O . ALA A 1 82 ? 8.470 -14.336 12.912 1.00 91.62 82 ALA A O 1
ATOM 669 N N . MET A 1 83 ? 10.147 -14.872 14.323 1.00 88.62 83 MET A N 1
ATOM 670 C CA . MET A 1 83 ? 11.240 -14.213 13.602 1.00 88.62 83 MET A CA 1
ATOM 671 C C . MET A 1 83 ? 12.445 -15.160 13.529 1.00 88.62 83 MET A C 1
ATOM 673 O O . MET A 1 83 ? 12.558 -16.071 14.346 1.00 88.62 83 MET A O 1
ATOM 677 N N . GLN A 1 84 ? 13.332 -14.973 12.547 1.00 84.69 84 GLN A N 1
ATOM 678 C CA . GLN A 1 84 ? 14.417 -15.919 12.246 1.00 84.69 84 GLN A CA 1
ATOM 679 C C . GLN A 1 84 ? 15.361 -16.183 13.438 1.00 84.69 84 GLN A C 1
ATOM 681 O O . GLN A 1 84 ? 15.843 -17.304 13.581 1.00 84.69 84 GLN A O 1
ATOM 686 N N . ASP A 1 85 ? 15.551 -15.197 14.320 1.00 86.56 85 ASP A N 1
ATOM 687 C CA . ASP A 1 85 ? 16.501 -15.256 15.441 1.00 86.56 85 ASP A CA 1
ATOM 688 C C . ASP A 1 85 ? 15.830 -15.304 16.824 1.00 86.56 85 ASP A C 1
ATOM 690 O O . ASP A 1 85 ? 16.486 -15.117 17.852 1.00 86.56 85 ASP A O 1
ATOM 694 N N . THR A 1 86 ? 14.513 -15.528 16.880 1.00 86.06 86 THR A N 1
ATOM 695 C CA . THR A 1 86 ? 13.745 -15.404 18.123 1.00 86.06 86 THR A CA 1
ATOM 696 C C . THR A 1 86 ? 12.792 -16.575 18.311 1.00 86.06 86 THR A C 1
ATOM 698 O O . THR A 1 86 ? 12.361 -17.235 17.362 1.00 86.06 86 THR A O 1
ATOM 701 N N . LYS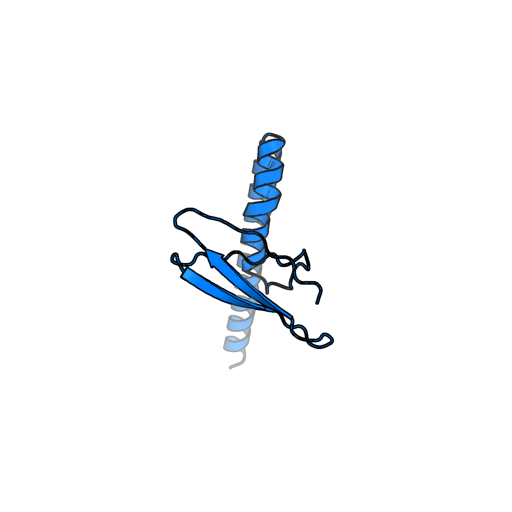 A 1 87 ? 12.477 -16.898 19.570 1.00 91.88 87 LYS A N 1
ATOM 702 C CA . LYS A 1 87 ? 11.537 -17.985 19.850 1.00 91.88 87 LYS A CA 1
ATOM 703 C C . LYS A 1 87 ? 10.122 -17.531 19.464 1.00 91.88 87 LYS A C 1
ATOM 705 O O . LYS A 1 87 ? 9.698 -16.478 19.942 1.00 91.88 87 LYS A O 1
ATOM 710 N N . PRO A 1 88 ? 9.354 -18.337 18.706 1.00 93.81 88 PRO A N 1
ATOM 711 C CA . PRO A 1 88 ? 7.964 -18.024 18.405 1.00 93.81 88 PRO A CA 1
ATOM 712 C C . PRO A 1 88 ? 7.144 -17.759 19.671 1.00 93.81 88 PRO A C 1
ATOM 714 O O . PRO A 1 88 ? 7.254 -18.490 20.663 1.00 93.81 88 PRO A O 1
ATOM 717 N N . GLN A 1 89 ? 6.298 -16.735 19.622 1.00 95.12 89 GLN A N 1
ATOM 718 C CA . GLN A 1 89 ? 5.381 -16.378 20.695 1.00 95.12 89 GLN A CA 1
ATOM 719 C C . GLN A 1 89 ? 3.939 -16.522 20.209 1.00 95.12 89 GLN A C 1
ATOM 721 O O . GLN A 1 89 ? 3.551 -15.918 19.212 1.00 95.12 89 GLN A O 1
ATOM 726 N N . SER A 1 90 ? 3.134 -17.286 20.949 1.00 96.00 90 SER A N 1
ATOM 727 C CA . SER A 1 90 ? 1.708 -17.480 20.672 1.00 96.00 90 SER A CA 1
ATOM 728 C C . SER A 1 90 ? 0.848 -16.847 21.760 1.00 96.00 90 SER A C 1
ATOM 730 O O . SER A 1 90 ? 1.176 -16.925 22.946 1.00 96.00 90 SER A O 1
ATOM 732 N N . LYS A 1 91 ? -0.268 -16.237 21.367 1.00 94.81 91 LYS A N 1
ATOM 733 C CA . LYS A 1 91 ? -1.272 -15.674 22.274 1.00 94.81 91 LYS A CA 1
ATOM 734 C C . LYS A 1 91 ? -2.665 -16.054 21.793 1.00 94.81 91 LYS A C 1
ATOM 736 O O . LYS A 1 91 ? -2.976 -15.912 20.613 1.00 94.81 91 LYS A O 1
ATOM 741 N N . THR A 1 92 ? -3.493 -16.525 22.717 1.00 96.12 92 THR A N 1
ATOM 742 C CA . THR A 1 92 ? -4.891 -16.869 22.445 1.00 96.12 92 THR A CA 1
ATOM 743 C C . THR A 1 92 ? -5.791 -15.733 22.896 1.00 96.12 92 THR A C 1
ATOM 745 O O . THR A 1 92 ? -5.622 -15.211 23.997 1.00 96.12 92 THR A O 1
ATOM 748 N N . VAL A 1 93 ? -6.737 -15.358 22.045 1.00 94.38 93 VAL A N 1
ATOM 749 C CA . VAL A 1 93 ? -7.649 -14.232 22.254 1.00 94.38 93 VAL A CA 1
ATOM 750 C C . VAL A 1 93 ? -9.063 -14.620 21.841 1.00 94.38 93 VAL A C 1
ATOM 752 O O . VAL A 1 93 ? -9.252 -15.462 20.963 1.00 94.38 93 VAL A O 1
ATOM 755 N N . CYS A 1 94 ? -10.054 -13.989 22.457 1.00 94.94 94 CYS A N 1
ATOM 756 C CA . CYS A 1 94 ? -11.448 -14.069 22.035 1.00 94.94 94 CYS A CA 1
ATOM 757 C C . CYS A 1 94 ? -11.845 -12.708 21.468 1.00 94.94 94 CYS A C 1
ATOM 759 O O . CYS A 1 94 ? -11.620 -11.702 22.131 1.00 94.94 94 CYS A O 1
ATOM 761 N N . ILE A 1 95 ? -12.411 -12.691 20.262 1.00 94.00 95 ILE A N 1
ATOM 762 C CA . ILE A 1 95 ? -12.860 -11.478 19.575 1.00 94.00 95 ILE A CA 1
ATOM 763 C C . ILE A 1 95 ? -14.382 -11.522 19.493 1.00 94.00 95 ILE A C 1
ATOM 765 O O . ILE A 1 95 ? -14.952 -12.442 18.898 1.00 94.00 95 ILE A O 1
ATOM 769 N N . ASN A 1 96 ? -15.038 -10.539 20.102 1.00 92.62 96 ASN A N 1
ATOM 770 C CA . ASN A 1 96 ? -16.485 -10.370 20.042 1.00 92.62 96 ASN A CA 1
ATOM 771 C C . ASN A 1 96 ? -16.902 -9.519 18.830 1.00 92.62 96 ASN A C 1
ATOM 773 O O . ASN A 1 96 ? -16.088 -8.881 18.163 1.00 92.62 96 ASN A O 1
ATOM 777 N N . VAL A 1 97 ? -18.203 -9.501 18.528 1.00 92.81 97 VAL A N 1
ATOM 778 C CA . VAL A 1 97 ? -18.759 -8.694 17.429 1.00 92.81 97 VAL A CA 1
ATOM 779 C C . VAL A 1 97 ? -18.453 -7.210 17.650 1.00 92.81 97 VAL A C 1
ATOM 781 O O . VAL A 1 97 ? -18.820 -6.653 18.681 1.00 92.81 97 VAL A O 1
ATOM 784 N N . GLY A 1 98 ? -17.823 -6.570 16.660 1.00 89.88 98 GLY A N 1
ATOM 785 C CA . GLY A 1 98 ? -17.479 -5.144 16.702 1.00 89.88 98 GLY A CA 1
ATOM 786 C C . GLY A 1 98 ? -16.295 -4.800 17.611 1.00 89.88 98 GLY A C 1
ATOM 787 O O . GLY A 1 98 ? -16.003 -3.622 17.801 1.00 89.88 98 GLY A O 1
ATOM 788 N N . GLU A 1 99 ? -15.621 -5.802 18.179 1.00 90.00 99 GLU A N 1
ATOM 789 C CA . GLU A 1 99 ? -14.444 -5.612 19.021 1.00 90.00 99 GLU A CA 1
ATOM 790 C C . GLU A 1 99 ? -13.173 -5.490 18.174 1.00 90.00 99 GLU A C 1
ATOM 792 O O . GLU A 1 99 ? -13.032 -6.109 17.120 1.00 90.00 99 GLU A O 1
ATOM 797 N N . SER A 1 100 ? -12.218 -4.693 18.645 1.00 90.69 100 SER A N 1
ATOM 798 C CA . SER A 1 100 ? -10.877 -4.622 18.069 1.00 90.69 100 SER A CA 1
ATOM 799 C C . SER A 1 100 ? -9.840 -4.643 19.182 1.00 90.69 100 SER A C 1
ATOM 801 O O . SER A 1 100 ? -10.012 -4.003 20.218 1.00 90.69 100 SER A O 1
ATOM 803 N N . MET A 1 101 ? -8.755 -5.382 18.962 1.00 86.81 101 MET A N 1
ATOM 804 C CA . MET A 1 101 ? -7.696 -5.583 19.945 1.00 86.81 101 MET A CA 1
ATOM 805 C C . MET A 1 101 ? -6.321 -5.378 19.311 1.00 86.81 101 MET A C 1
ATOM 807 O O . MET A 1 101 ? -6.067 -5.814 18.191 1.00 86.81 101 MET A O 1
ATOM 811 N N . SER A 1 102 ? -5.422 -4.728 20.050 1.00 91.19 102 SER A N 1
ATOM 812 C CA . SER A 1 102 ? -4.022 -4.569 19.657 1.00 91.19 102 SER A CA 1
ATOM 813 C C . SER A 1 102 ? -3.160 -5.567 20.420 1.00 91.19 102 SER A C 1
ATOM 815 O O . SER A 1 102 ? -3.290 -5.715 21.639 1.00 91.19 102 SER A O 1
ATOM 817 N N . LEU A 1 103 ? -2.281 -6.262 19.700 1.00 90.25 103 LEU A N 1
ATOM 818 C CA . LEU A 1 103 ? -1.444 -7.314 20.255 1.00 90.25 103 LEU A CA 1
ATOM 819 C C . LEU A 1 103 ? 0.025 -7.062 19.928 1.00 90.25 103 LEU A C 1
ATOM 821 O O . LEU A 1 103 ? 0.440 -7.160 18.781 1.00 90.25 103 LEU A O 1
ATOM 825 N N . ALA A 1 104 ? 0.823 -6.792 20.960 1.00 91.62 104 ALA A N 1
ATOM 826 C CA . ALA A 1 104 ? 2.265 -6.629 20.819 1.00 91.62 104 ALA A CA 1
ATOM 827 C C . ALA A 1 104 ? 2.993 -7.947 21.113 1.00 91.62 104 ALA A C 1
ATOM 829 O O . ALA A 1 104 ? 2.777 -8.556 22.170 1.00 91.62 104 ALA A O 1
ATOM 830 N N . PHE A 1 105 ? 3.881 -8.362 20.213 1.00 88.56 105 PHE A N 1
ATOM 831 C CA . PHE A 1 105 ? 4.791 -9.488 20.413 1.00 88.56 105 PHE A CA 1
ATOM 832 C C . PHE A 1 105 ? 6.210 -8.960 20.588 1.00 88.56 105 PHE A C 1
ATOM 834 O O . PHE A 1 105 ? 6.670 -8.130 19.810 1.00 88.5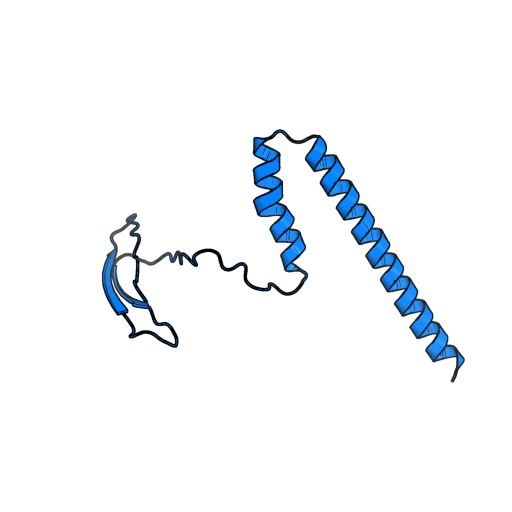6 105 PHE A O 1
ATOM 841 N N . LYS A 1 106 ? 6.892 -9.422 21.637 1.00 87.19 106 LYS A N 1
ATOM 842 C CA . LYS A 1 106 ? 8.321 -9.151 21.824 1.00 87.19 106 LYS A CA 1
ATOM 843 C C . LYS A 1 106 ? 9.062 -10.334 21.225 1.00 87.19 106 LYS A C 1
ATOM 845 O O . LYS A 1 106 ? 9.234 -11.338 21.915 1.00 87.19 106 LYS A O 1
ATOM 850 N N . LEU A 1 107 ? 9.348 -10.227 19.932 1.00 81.31 107 LEU A N 1
ATOM 851 C CA . LEU A 1 107 ? 10.128 -11.199 19.182 1.00 81.31 107 LEU A CA 1
ATOM 852 C C . LEU A 1 107 ? 11.591 -10.813 19.308 1.00 81.31 107 LEU A C 1
ATOM 854 O O . LEU A 1 107 ? 11.936 -9.677 18.927 1.00 81.31 107 LEU A O 1
#

Radius of gyration: 24.35 Å; chains: 1; bounding box: 41×44×65 Å

InterPro domains:
  IPR033214 A-kinase-interacting protein 1 [PF27911] (6-106)
  IPR033214 A-kinase-interacting protein 1 [PTHR14330] (7-54)